Protein AF-A0A094G1E9-F1 (afdb_monomer_lite)

Sequence (70 aa):
MPGKLPTRQIGRNGPEVPALGLGTMGLSAYYGAIDDDETRFKFLDRAYELGATLWDTADIYGDSEELLGK

Foldseek 3Di:
DAADAQWDADDDPHDTAHPDEAECLVCAHDDDDHDDLVVSVVVVVVCRNNRRPHYDDDPVSHCRVVSVVD

Secondary structure (DSSP, 8-state):
------EEE-STT--EEESS-EE-GGGTSSSSPPPPHHHHHHHHHHHHHTT---EE--GGGTTHHHHHT-

Structure (mmCIF, N/CA/C/O backbone):
data_AF-A0A094G1E9-F1
#
_entry.id   AF-A0A094G1E9-F1
#
loop_
_atom_site.group_PDB
_atom_site.id
_atom_site.type_symbol
_atom_site.label_atom_id
_atom_site.label_alt_id
_atom_site.label_comp_id
_atom_site.label_asym_id
_atom_site.label_entity_id
_atom_site.label_seq_id
_atom_site.pdbx_PDB_ins_code
_atom_site.Cartn_x
_atom_site.Cartn_y
_atom_site.Cartn_z
_atom_site.occupancy
_atom_site.B_iso_or_equiv
_atom_site.auth_seq_id
_atom_site.auth_comp_id
_atom_site.auth_asym_id
_atom_site.auth_atom_id
_atom_site.pdbx_PDB_model_num
ATOM 1 N N . MET A 1 1 ? -7.153 14.236 6.042 1.00 65.44 1 MET A N 1
ATOM 2 C CA . MET A 1 1 ? -7.400 13.019 6.850 1.00 65.44 1 MET A CA 1
ATOM 3 C C . MET A 1 1 ? -8.014 11.987 5.922 1.00 65.44 1 MET A C 1
ATOM 5 O O . MET A 1 1 ? -8.847 12.404 5.120 1.00 65.44 1 MET A O 1
ATOM 9 N N . PRO A 1 2 ? -7.588 10.715 5.979 1.00 83.00 2 PRO A N 1
ATOM 10 C CA . PRO A 1 2 ? -8.113 9.669 5.107 1.00 83.00 2 PRO A CA 1
ATOM 11 C C . PRO A 1 2 ? -9.633 9.545 5.264 1.00 83.00 2 PRO A C 1
ATOM 13 O O . PRO A 1 2 ? -10.177 9.763 6.353 1.00 83.00 2 PRO A O 1
ATOM 16 N N . GLY A 1 3 ? -10.319 9.221 4.170 1.00 87.00 3 GLY A N 1
ATOM 17 C CA . GLY A 1 3 ? -11.740 8.899 4.170 1.00 87.00 3 GLY A CA 1
ATOM 18 C C . GLY A 1 3 ? -12.057 7.733 5.109 1.00 87.00 3 GLY A C 1
ATOM 19 O O . GLY A 1 3 ? -11.180 6.978 5.528 1.00 87.00 3 GLY A O 1
ATOM 20 N N . LYS A 1 4 ? -13.336 7.574 5.463 1.00 91.38 4 LYS A N 1
ATOM 21 C CA . LYS A 1 4 ? -13.778 6.488 6.345 1.00 91.38 4 LYS A CA 1
ATOM 22 C C . LYS A 1 4 ? -14.405 5.363 5.527 1.00 91.38 4 LYS A C 1
ATOM 24 O O . LYS A 1 4 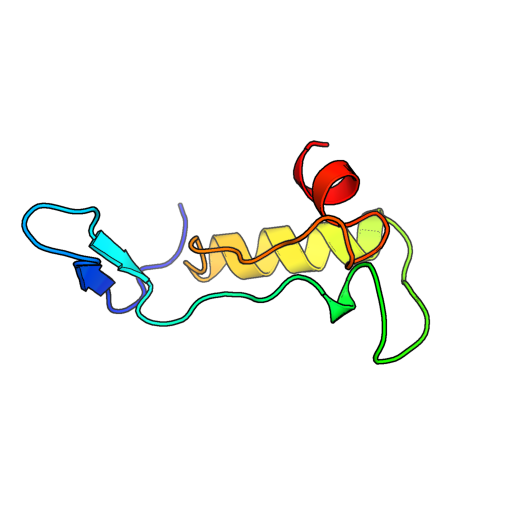? -15.540 5.494 5.073 1.00 91.38 4 LYS A O 1
ATOM 29 N N . LEU A 1 5 ? -13.683 4.254 5.383 1.00 95.88 5 LEU A N 1
ATOM 30 C CA . LEU A 1 5 ? -14.219 3.007 4.833 1.00 95.88 5 LEU A CA 1
ATOM 31 C C . LEU A 1 5 ? -14.853 2.145 5.940 1.00 95.88 5 LEU A C 1
ATOM 33 O O . LEU A 1 5 ? -14.486 2.284 7.110 1.00 95.88 5 LEU A O 1
ATOM 37 N N . PRO A 1 6 ? -15.798 1.244 5.610 1.00 97.38 6 PRO A N 1
ATOM 38 C CA . PRO A 1 6 ? -16.259 0.231 6.553 1.00 97.38 6 PRO A CA 1
ATOM 39 C C . PRO A 1 6 ? -15.079 -0.606 7.060 1.00 97.38 6 PRO A C 1
ATOM 41 O O . PRO A 1 6 ? -14.297 -1.101 6.249 1.00 97.38 6 PRO A O 1
ATOM 44 N N . THR A 1 7 ? -14.970 -0.795 8.376 1.00 97.69 7 THR A N 1
ATOM 45 C CA . THR A 1 7 ? -13.881 -1.563 8.998 1.00 97.69 7 THR A CA 1
ATOM 46 C C . THR A 1 7 ? -14.336 -2.936 9.482 1.00 97.69 7 THR A C 1
ATOM 48 O O . THR A 1 7 ? -15.539 -3.205 9.603 1.00 97.69 7 THR A O 1
ATOM 51 N N . ARG A 1 8 ? -13.374 -3.835 9.695 1.00 97.75 8 ARG A N 1
ATOM 52 C CA . ARG A 1 8 ? -13.546 -5.152 10.315 1.00 97.75 8 ARG A CA 1
ATOM 53 C C . ARG A 1 8 ? -12.369 -5.431 11.247 1.00 97.75 8 ARG A C 1
ATOM 55 O O . ARG A 1 8 ? -11.237 -5.058 10.942 1.00 97.75 8 ARG A O 1
ATOM 62 N N . GLN A 1 9 ? -12.633 -6.160 12.326 1.00 98.00 9 GLN A N 1
ATOM 63 C CA . GLN A 1 9 ? -11.597 -6.668 13.218 1.00 98.00 9 GLN A CA 1
ATOM 64 C C . GLN A 1 9 ? -10.904 -7.892 12.607 1.00 98.00 9 GLN A C 1
ATOM 66 O O . GLN A 1 9 ? -11.569 -8.877 12.273 1.0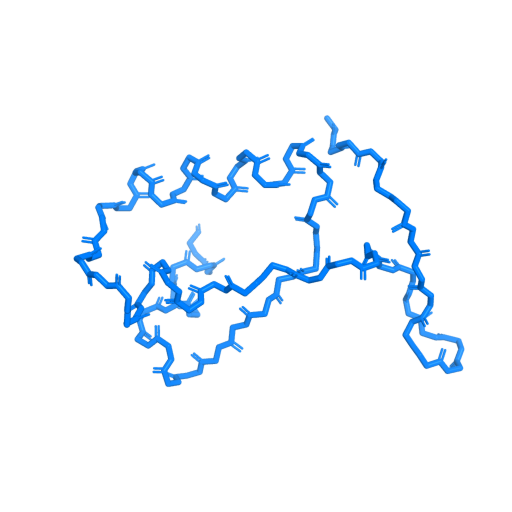0 98.00 9 GLN A O 1
ATOM 71 N N . ILE A 1 10 ? -9.573 -7.875 12.513 1.00 97.06 10 ILE A N 1
ATOM 72 C CA . ILE A 1 10 ? -8.797 -9.069 12.142 1.00 97.06 10 ILE A CA 1
ATOM 73 C C . ILE A 1 10 ? -8.381 -9.824 13.407 1.00 97.06 10 ILE A C 1
ATOM 75 O O . ILE A 1 10 ? -7.517 -9.377 14.151 1.00 97.06 10 ILE A O 1
ATOM 79 N N . GLY A 1 11 ? -8.969 -11.001 13.637 1.00 97.06 11 GLY A N 1
ATOM 80 C CA . GLY A 1 11 ? -8.662 -11.854 14.792 1.00 97.06 11 GLY A CA 1
ATOM 81 C C . GLY A 1 11 ? -9.325 -11.400 16.100 1.00 97.06 11 GLY A C 1
ATOM 82 O O . GLY A 1 11 ? -9.951 -10.344 16.182 1.00 97.06 11 GLY A O 1
ATOM 83 N N . ARG A 1 12 ? -9.224 -12.218 17.157 1.00 97.12 12 ARG A N 1
ATOM 84 C CA . ARG A 1 12 ? -9.760 -11.879 18.488 1.00 97.12 12 ARG A CA 1
ATOM 85 C C . ARG A 1 12 ? -8.878 -10.803 19.130 1.00 97.12 12 ARG A C 1
ATOM 87 O O . ARG A 1 12 ? -7.712 -11.065 19.393 1.00 97.12 12 ARG A O 1
ATOM 94 N N . ASN A 1 13 ? -9.455 -9.636 19.416 1.00 96.25 13 ASN A N 1
ATOM 95 C CA . ASN A 1 13 ? -8.774 -8.444 19.939 1.00 96.25 13 ASN A CA 1
ATOM 96 C C . ASN A 1 13 ? -7.705 -7.851 19.000 1.00 96.25 13 ASN A C 1
ATOM 98 O O . ASN A 1 13 ? -6.787 -7.186 19.474 1.00 96.25 13 ASN A O 1
ATOM 102 N N . GLY A 1 14 ? -7.781 -8.118 17.694 1.00 96.38 14 GLY A N 1
ATOM 103 C CA . GLY A 1 14 ? -6.868 -7.506 16.732 1.00 96.38 14 GLY A CA 1
ATOM 104 C C . GLY A 1 14 ? -7.340 -6.133 16.244 1.00 96.38 14 GLY A C 1
ATOM 105 O O . GLY A 1 14 ? -8.335 -5.603 16.745 1.00 96.38 14 GLY A O 1
ATOM 106 N N . PRO A 1 15 ? -6.618 -5.534 15.286 1.00 96.94 15 PRO A N 1
ATOM 107 C CA . PRO A 1 15 ? -6.906 -4.187 14.818 1.00 96.94 15 PRO A CA 1
ATOM 108 C C . PRO A 1 15 ? -8.210 -4.124 14.012 1.00 96.94 15 PRO A C 1
ATOM 110 O O . PRO A 1 15 ? -8.564 -5.061 13.293 1.00 96.94 15 PRO A O 1
ATOM 113 N N . GLU A 1 16 ? -8.886 -2.978 14.101 1.00 97.00 16 GLU A N 1
ATOM 114 C CA . GLU A 1 16 ? -9.916 -2.560 13.148 1.00 97.00 16 GLU A CA 1
ATOM 115 C C . GLU A 1 16 ? -9.230 -1.995 11.904 1.00 97.00 16 GLU A C 1
ATOM 117 O O . GLU A 1 16 ? -8.529 -0.985 11.974 1.00 97.00 16 GLU A O 1
ATOM 122 N N . VAL A 1 17 ? -9.438 -2.640 10.763 1.00 97.00 17 VAL A N 1
ATOM 123 C CA . VAL A 1 17 ? -8.851 -2.242 9.477 1.00 97.00 17 VAL A CA 1
ATOM 124 C C . VAL A 1 17 ? -9.951 -2.086 8.430 1.00 97.00 17 VAL A C 1
ATOM 126 O O . VAL A 1 17 ? -11.033 -2.651 8.614 1.00 97.00 17 VAL A O 1
ATOM 129 N N . PRO A 1 18 ? -9.732 -1.341 7.332 1.00 97.56 18 PRO A N 1
ATOM 130 C CA . PRO A 1 18 ? -10.664 -1.328 6.209 1.00 97.56 18 PRO A CA 1
ATOM 131 C C . PRO A 1 18 ? -11.041 -2.745 5.765 1.00 97.56 18 PRO A C 1
ATOM 133 O O . PRO A 1 18 ? -10.199 -3.636 5.700 1.00 97.56 18 PRO A O 1
ATOM 136 N N . ALA A 1 19 ? -12.318 -2.958 5.443 1.00 96.88 19 ALA A N 1
ATOM 137 C CA . ALA A 1 19 ? -12.836 -4.270 5.053 1.00 96.88 19 ALA A CA 1
ATOM 138 C C . ALA A 1 19 ? -12.223 -4.809 3.744 1.00 96.88 19 ALA A C 1
ATOM 140 O O . ALA A 1 19 ? -12.366 -5.995 3.455 1.00 96.88 19 ALA A O 1
ATOM 141 N N . LEU A 1 20 ? -11.575 -3.943 2.958 1.00 96.44 20 LEU A N 1
ATOM 142 C CA . LEU A 1 20 ? -10.841 -4.287 1.745 1.00 96.44 20 LEU A CA 1
ATOM 143 C C . LEU A 1 20 ? -9.360 -3.951 1.930 1.00 96.44 20 LEU A C 1
ATOM 145 O O . LEU A 1 20 ? -9.029 -2.843 2.355 1.00 96.44 20 LEU A O 1
ATOM 149 N N . GLY A 1 21 ? -8.496 -4.900 1.570 1.00 97.06 21 GLY A N 1
ATOM 150 C CA . GLY A 1 21 ? -7.059 -4.679 1.432 1.00 97.06 21 GLY A CA 1
ATOM 151 C C . GLY A 1 21 ? -6.696 -4.218 0.020 1.00 97.06 21 GLY A C 1
ATOM 152 O O . GLY A 1 21 ? -7.329 -4.630 -0.954 1.00 97.06 21 GLY A O 1
ATOM 153 N N . 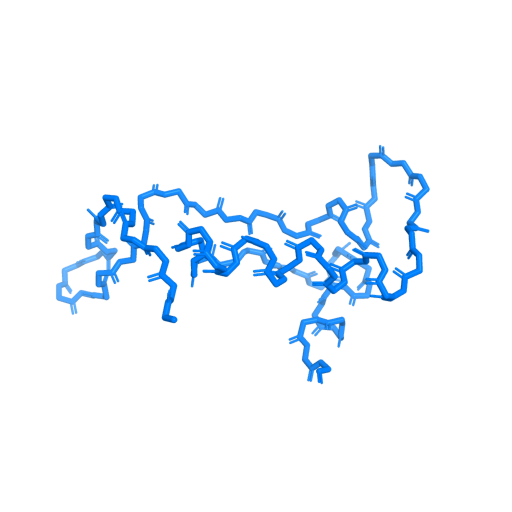LEU A 1 22 ? -5.677 -3.370 -0.085 1.00 97.94 22 LEU A N 1
ATOM 154 C CA . LEU A 1 22 ? -5.075 -2.938 -1.342 1.00 97.94 22 LEU A CA 1
ATOM 155 C C . LEU A 1 22 ? -3.842 -3.797 -1.634 1.00 97.94 22 LEU A C 1
ATOM 157 O O . LEU A 1 22 ? -2.826 -3.644 -0.966 1.00 97.94 22 LEU A O 1
ATOM 161 N N . GLY A 1 23 ? -3.919 -4.670 -2.637 1.00 97.81 23 GLY A N 1
ATOM 162 C CA . GLY A 1 23 ? -2.742 -5.383 -3.138 1.00 97.81 23 GLY A CA 1
ATOM 163 C C . GLY A 1 23 ? -1.851 -4.462 -3.965 1.00 97.81 23 GLY A C 1
ATOM 164 O O . GLY A 1 23 ? -2.337 -3.816 -4.895 1.00 97.81 23 GLY A O 1
ATOM 165 N N . THR A 1 24 ? -0.555 -4.423 -3.658 1.00 97.62 24 THR A N 1
ATOM 166 C CA . THR A 1 24 ? 0.418 -3.550 -4.339 1.00 97.62 24 THR A CA 1
ATOM 167 C C . THR A 1 24 ? 1.209 -4.255 -5.432 1.00 97.62 24 THR A C 1
ATOM 169 O O . THR A 1 24 ? 2.040 -3.623 -6.077 1.00 97.62 24 THR A O 1
ATOM 172 N N . MET A 1 25 ? 0.911 -5.531 -5.706 1.00 97.00 25 MET A N 1
ATOM 173 C CA . MET A 1 25 ? 1.595 -6.323 -6.729 1.00 97.00 25 MET A CA 1
ATOM 174 C C . MET A 1 25 ? 1.670 -5.582 -8.069 1.00 97.00 25 MET A C 1
ATOM 176 O O . MET A 1 25 ? 2.764 -5.345 -8.551 1.00 97.00 25 MET A O 1
ATOM 180 N N . GLY A 1 26 ? 0.549 -5.099 -8.614 1.00 96.12 26 GLY A N 1
ATOM 181 C CA . GLY A 1 26 ? 0.528 -4.412 -9.915 1.00 96.12 26 GLY A CA 1
ATOM 182 C C . GLY A 1 26 ? 1.297 -3.083 -9.988 1.00 96.12 26 GLY A C 1
ATOM 183 O O . GLY A 1 26 ? 1.478 -2.569 -11.085 1.00 96.12 26 GLY A O 1
ATOM 184 N N . LEU A 1 27 ? 1.751 -2.526 -8.858 1.00 96.62 27 LEU A N 1
ATOM 185 C CA . LEU A 1 27 ? 2.612 -1.333 -8.835 1.00 96.62 27 LEU A CA 1
ATOM 186 C C . LEU A 1 27 ? 4.095 -1.670 -9.050 1.00 96.62 27 LEU A C 1
ATOM 188 O O . LEU A 1 27 ? 4.894 -0.772 -9.309 1.00 96.62 27 LEU A O 1
ATOM 192 N N . SER A 1 28 ? 4.460 -2.944 -8.918 1.00 96.06 28 SER A N 1
ATOM 193 C CA . SER A 1 28 ? 5.858 -3.370 -8.804 1.00 96.06 28 SER A CA 1
ATOM 194 C C . SER A 1 28 ? 6.176 -4.679 -9.530 1.00 96.06 28 SER A C 1
ATOM 196 O O . SER A 1 28 ? 7.332 -4.947 -9.850 1.00 96.06 28 SER A O 1
ATOM 198 N N . ALA A 1 29 ? 5.167 -5.494 -9.836 1.00 91.69 29 ALA A N 1
ATOM 199 C CA . ALA A 1 29 ? 5.301 -6.741 -10.568 1.00 91.69 29 ALA A CA 1
ATOM 200 C C . ALA A 1 29 ? 3.985 -7.174 -11.238 1.00 91.69 29 ALA A C 1
ATOM 202 O O . ALA A 1 29 ? 2.888 -7.036 -10.698 1.00 91.69 29 ALA A O 1
ATOM 203 N N . TYR A 1 30 ? 4.115 -7.831 -12.392 1.00 92.19 30 TYR A N 1
ATOM 204 C CA . TYR A 1 30 ? 3.005 -8.427 -13.145 1.00 92.19 30 TYR A CA 1
ATOM 205 C C . TYR A 1 30 ? 1.985 -7.404 -13.693 1.00 92.19 30 TYR A C 1
ATOM 207 O O . TYR A 1 30 ? 2.097 -6.201 -13.509 1.00 92.19 30 TYR A O 1
ATOM 215 N N . TYR A 1 31 ? 1.003 -7.898 -14.452 1.00 86.62 31 TYR A N 1
ATOM 216 C CA . TYR A 1 31 ? -0.126 -7.149 -15.037 1.00 86.62 31 TYR A CA 1
ATOM 217 C C . TYR A 1 31 ? 0.164 -5.981 -15.994 1.00 86.62 31 TYR A C 1
ATOM 219 O O . TYR A 1 31 ? -0.785 -5.454 -16.571 1.00 86.62 31 TYR A O 1
ATOM 227 N N . GLY A 1 32 ? 1.419 -5.628 -16.264 1.00 90.00 32 GLY A N 1
ATOM 228 C CA . GLY A 1 32 ? 1.732 -4.628 -17.280 1.00 90.00 32 GLY A CA 1
ATOM 229 C C . GLY A 1 32 ? 3.119 -4.027 -17.141 1.00 90.00 32 GLY A C 1
ATOM 230 O O . GLY A 1 32 ? 3.993 -4.581 -16.477 1.00 90.00 32 GLY A O 1
ATOM 231 N N . ALA A 1 33 ? 3.306 -2.894 -17.816 1.00 93.94 33 ALA A N 1
ATOM 232 C CA . ALA A 1 33 ? 4.461 -2.042 -17.587 1.00 93.94 33 ALA A CA 1
ATOM 233 C C . ALA A 1 33 ? 4.359 -1.401 -16.197 1.00 93.94 33 ALA A C 1
ATOM 235 O O . ALA A 1 33 ? 3.267 -1.057 -15.751 1.00 93.94 33 ALA A O 1
ATOM 236 N N . ILE A 1 34 ? 5.507 -1.254 -15.542 1.00 95.25 34 ILE A N 1
ATOM 237 C CA . ILE A 1 34 ? 5.626 -0.562 -14.261 1.00 95.25 34 ILE A CA 1
ATOM 238 C C . ILE A 1 34 ? 5.821 0.925 -14.564 1.00 95.25 34 ILE A C 1
ATOM 240 O O . ILE A 1 34 ? 6.730 1.283 -15.318 1.00 95.25 34 ILE A O 1
ATOM 244 N N . ASP A 1 35 ? 4.954 1.763 -14.001 1.00 96.31 35 ASP A N 1
ATOM 245 C CA . ASP A 1 35 ? 5.047 3.218 -14.123 1.00 96.31 35 ASP A CA 1
ATOM 246 C C . ASP A 1 35 ? 6.196 3.793 -13.273 1.00 96.31 35 ASP A C 1
ATOM 248 O O . ASP A 1 35 ? 6.764 3.130 -12.404 1.00 96.31 35 ASP A O 1
ATOM 252 N N . ASP A 1 36 ? 6.536 5.059 -13.504 1.00 97.38 36 ASP A N 1
ATOM 253 C CA . ASP A 1 36 ? 7.501 5.794 -12.688 1.00 97.38 36 ASP A CA 1
ATOM 254 C C . ASP A 1 36 ? 7.019 6.002 -11.232 1.00 97.38 36 ASP A C 1
ATOM 256 O O . ASP A 1 36 ? 5.823 5.946 -10.932 1.00 97.38 36 ASP A O 1
ATOM 260 N N . ASP A 1 37 ? 7.952 6.266 -10.309 1.00 97.56 37 ASP A N 1
ATOM 261 C CA . ASP A 1 37 ? 7.659 6.475 -8.880 1.00 97.56 37 ASP A CA 1
ATOM 262 C C . ASP A 1 37 ? 6.622 7.586 -8.641 1.00 97.56 37 ASP A C 1
ATOM 264 O O . ASP A 1 37 ? 5.774 7.437 -7.766 1.00 97.56 37 ASP A O 1
ATOM 268 N N . GLU A 1 38 ? 6.632 8.677 -9.416 1.00 98.25 38 GLU A N 1
ATOM 269 C CA . GLU A 1 38 ? 5.687 9.785 -9.225 1.00 98.25 38 GLU A CA 1
ATOM 270 C C . GLU A 1 38 ? 4.248 9.330 -9.502 1.00 98.25 38 GLU A C 1
ATOM 272 O O . GLU A 1 38 ? 3.328 9.632 -8.735 1.00 98.25 38 GLU A O 1
ATOM 277 N N . THR A 1 39 ? 4.044 8.570 -10.575 1.00 98.06 39 THR A N 1
ATOM 278 C CA . THR A 1 39 ? 2.742 7.988 -10.918 1.00 98.06 39 THR A CA 1
ATOM 279 C C . THR A 1 39 ? 2.289 6.968 -9.870 1.00 98.06 39 THR A C 1
ATOM 281 O O . THR A 1 39 ? 1.135 7.002 -9.426 1.00 98.06 39 THR A O 1
ATOM 284 N N . ARG A 1 40 ? 3.200 6.103 -9.407 1.00 97.81 40 ARG A N 1
ATOM 285 C CA . ARG A 1 40 ? 2.908 5.094 -8.376 1.00 97.81 40 ARG A CA 1
ATOM 286 C C . ARG A 1 40 ? 2.567 5.729 -7.023 1.00 97.81 40 ARG A C 1
ATO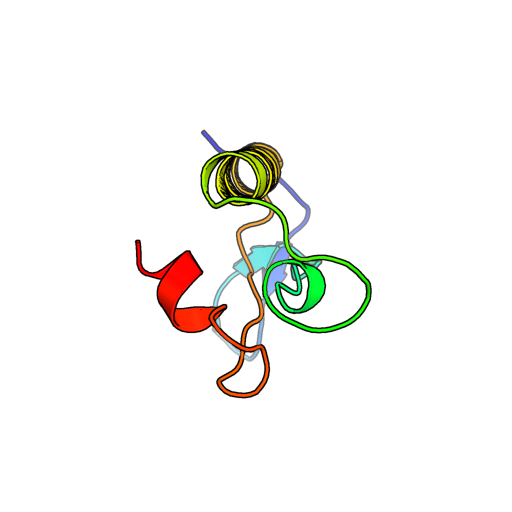M 288 O O . ARG A 1 40 ? 1.604 5.310 -6.379 1.00 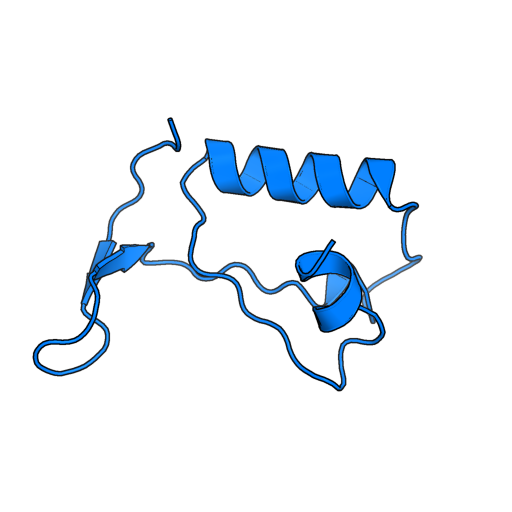97.81 40 ARG A O 1
ATOM 295 N N . PHE A 1 41 ? 3.269 6.788 -6.622 1.00 98.38 41 PHE A N 1
ATOM 296 C CA . PHE A 1 41 ? 2.962 7.523 -5.394 1.00 98.38 41 PHE A CA 1
ATOM 297 C C . PHE A 1 41 ? 1.636 8.271 -5.474 1.00 98.38 41 PHE A C 1
ATOM 299 O O . PHE A 1 41 ? 0.854 8.188 -4.534 1.00 98.38 41 PHE A O 1
ATOM 306 N N . LYS A 1 42 ? 1.294 8.885 -6.615 1.00 98.44 42 LYS A N 1
ATOM 307 C CA . LYS A 1 42 ? -0.040 9.489 -6.802 1.00 98.44 42 LYS A CA 1
ATOM 308 C C . LYS A 1 42 ? -1.171 8.478 -6.607 1.00 98.44 42 LYS A C 1
ATOM 310 O O . LYS A 1 42 ? -2.223 8.824 -6.069 1.00 98.44 42 LYS A O 1
ATOM 315 N N . PHE A 1 43 ? -0.973 7.232 -7.040 1.00 97.81 43 PHE A N 1
ATOM 316 C CA . PHE A 1 43 ? -1.934 6.160 -6.795 1.00 97.81 43 PHE A CA 1
ATOM 317 C C . PHE A 1 43 ? -2.057 5.834 -5.298 1.00 97.81 43 PHE A C 1
ATOM 319 O O . PHE A 1 43 ? -3.175 5.766 -4.780 1.00 97.81 43 PHE A O 1
ATOM 326 N N . LEU A 1 44 ? -0.930 5.671 -4.598 1.00 97.88 44 LEU A N 1
ATOM 327 C CA . LEU A 1 44 ? -0.895 5.370 -3.162 1.00 97.88 44 LEU A CA 1
ATOM 328 C C . LEU A 1 44 ? -1.489 6.507 -2.317 1.00 97.88 44 LEU A C 1
ATOM 330 O O . LEU A 1 44 ? -2.324 6.245 -1.449 1.00 97.88 44 LEU A O 1
ATOM 334 N N . ASP A 1 45 ? -1.151 7.760 -2.629 1.00 97.69 45 ASP A N 1
ATOM 335 C CA . ASP A 1 45 ? -1.730 8.955 -2.009 1.00 97.69 45 ASP A CA 1
ATOM 336 C C . ASP A 1 45 ? -3.247 8.954 -2.167 1.00 97.69 45 ASP A C 1
ATOM 338 O O . ASP A 1 45 ? -3.994 9.108 -1.196 1.00 97.69 45 ASP A O 1
ATOM 342 N N . ARG A 1 46 ? -3.733 8.694 -3.387 1.00 98.12 46 ARG A N 1
ATOM 343 C CA . ARG A 1 46 ? -5.168 8.654 -3.648 1.00 98.12 46 ARG A CA 1
ATOM 344 C C . ARG A 1 46 ? -5.863 7.518 -2.896 1.00 98.12 46 ARG A C 1
ATOM 346 O O . ARG A 1 46 ? -6.972 7.708 -2.391 1.00 98.12 46 ARG A O 1
ATOM 353 N N . ALA A 1 47 ? -5.241 6.345 -2.819 1.00 97.50 47 ALA A N 1
ATOM 354 C CA . ALA A 1 47 ? -5.768 5.220 -2.055 1.00 97.50 47 ALA A CA 1
ATOM 355 C C . ALA A 1 47 ? -5.857 5.556 -0.557 1.00 97.50 47 ALA A C 1
ATOM 357 O O . ALA A 1 47 ? -6.897 5.324 0.071 1.00 97.50 47 ALA A O 1
ATOM 358 N N . TYR A 1 48 ? -4.813 6.179 -0.006 1.00 97.19 48 TYR A N 1
ATOM 359 C CA . TYR A 1 48 ? -4.788 6.648 1.374 1.00 97.19 48 TYR A CA 1
ATOM 360 C C . TYR A 1 48 ? -5.886 7.686 1.639 1.00 97.19 48 TYR A C 1
ATOM 362 O O . TYR A 1 48 ? -6.666 7.535 2.581 1.00 97.19 48 TYR A O 1
ATOM 370 N N . GLU A 1 49 ? -6.029 8.698 0.780 1.00 97.44 49 GLU A N 1
ATOM 371 C CA . GLU A 1 49 ? -7.095 9.703 0.874 1.00 97.44 49 GLU A CA 1
ATOM 372 C C . GLU A 1 49 ? -8.499 9.089 0.890 1.00 97.44 49 GLU A C 1
ATOM 374 O O . GLU A 1 49 ? -9.391 9.604 1.565 1.00 97.44 49 GLU A O 1
ATOM 379 N N . LEU A 1 50 ? -8.709 7.986 0.168 1.00 97.06 50 LEU A N 1
ATOM 380 C CA . LEU A 1 50 ? -9.976 7.252 0.135 1.00 97.06 50 LEU A CA 1
ATOM 381 C C . LEU A 1 50 ? -10.216 6.382 1.379 1.00 97.06 50 LEU A C 1
ATOM 383 O O . LEU A 1 50 ? -11.327 5.886 1.563 1.00 97.06 50 LEU A O 1
ATOM 387 N N . GLY A 1 51 ? -9.214 6.222 2.245 1.00 96.94 51 GLY A N 1
ATOM 388 C CA . GLY A 1 51 ? -9.288 5.406 3.455 1.00 96.94 51 GLY A CA 1
ATOM 389 C C . GLY A 1 51 ? -8.803 3.969 3.287 1.00 96.94 51 GLY A C 1
ATOM 390 O O . GLY A 1 51 ? -8.996 3.166 4.200 1.00 96.94 51 GLY A O 1
ATOM 391 N N . ALA A 1 52 ? -8.181 3.618 2.155 1.00 97.56 52 ALA A N 1
ATOM 392 C CA . ALA A 1 52 ? -7.529 2.324 1.988 1.00 97.56 52 ALA A CA 1
ATOM 393 C C . ALA A 1 52 ? -6.184 2.345 2.724 1.00 97.56 52 ALA A C 1
ATOM 395 O O . ALA A 1 52 ? -5.176 2.779 2.182 1.00 97.56 52 ALA A O 1
ATOM 396 N N . THR A 1 53 ? -6.190 1.903 3.980 1.00 96.31 53 THR A N 1
ATOM 397 C CA . THR A 1 53 ? -5.025 1.890 4.883 1.00 96.31 53 THR A CA 1
ATOM 398 C C . THR A 1 53 ? -4.574 0.481 5.284 1.00 96.31 53 THR A C 1
ATOM 400 O O . THR A 1 53 ? -3.749 0.328 6.180 1.00 96.31 53 THR A O 1
ATOM 403 N N . LEU A 1 54 ? -5.115 -0.555 4.636 1.00 97.50 54 LEU A N 1
ATOM 404 C CA . LEU A 1 54 ? -4.655 -1.941 4.743 1.00 97.50 54 LEU A CA 1
ATOM 405 C C . LEU A 1 54 ? -4.006 -2.328 3.413 1.00 97.50 54 LEU A C 1
ATOM 407 O O . LEU A 1 54 ? -4.726 -2.528 2.436 1.00 97.50 54 LEU A O 1
ATOM 411 N N . TRP A 1 55 ? -2.675 -2.378 3.354 1.00 97.81 55 TRP A N 1
ATOM 412 C CA . TRP A 1 55 ? -1.916 -2.665 2.130 1.00 97.81 55 TRP A CA 1
ATOM 413 C C . TRP A 1 55 ? -1.255 -4.044 2.215 1.00 97.81 55 TRP A C 1
ATOM 415 O O . TRP A 1 55 ? -0.746 -4.423 3.268 1.00 97.81 55 TRP A O 1
ATOM 425 N N . ASP A 1 56 ? -1.301 -4.790 1.116 1.00 98.06 56 ASP A N 1
ATOM 426 C CA . ASP A 1 56 ? -0.712 -6.120 0.947 1.00 98.06 56 ASP A CA 1
ATOM 427 C C . ASP A 1 56 ? 0.488 -6.031 0.003 1.00 98.06 56 ASP A C 1
ATOM 429 O O . ASP A 1 56 ? 0.360 -5.495 -1.097 1.00 98.06 56 ASP A O 1
ATOM 433 N N . THR A 1 57 ? 1.627 -6.566 0.445 1.00 98.31 57 THR A N 1
ATOM 434 C CA . THR A 1 57 ? 2.897 -6.608 -0.291 1.00 98.31 57 THR A CA 1
ATOM 435 C C . THR A 1 57 ? 3.628 -7.928 -0.023 1.00 98.31 57 THR A C 1
ATOM 437 O O . THR A 1 57 ? 3.253 -8.673 0.885 1.00 98.31 57 THR A O 1
ATOM 440 N N . ALA A 1 58 ? 4.661 -8.225 -0.811 1.00 97.94 58 ALA A N 1
ATOM 441 C CA . ALA A 1 58 ? 5.531 -9.382 -0.632 1.00 97.94 58 ALA A CA 1
ATOM 442 C C . ALA A 1 58 ? 6.872 -9.192 -1.362 1.00 97.94 58 ALA A C 1
ATOM 444 O O . ALA A 1 58 ? 6.919 -8.539 -2.402 1.00 97.94 58 ALA A O 1
ATOM 445 N N . ASP A 1 59 ? 7.915 -9.884 -0.893 1.00 97.38 59 ASP A N 1
ATOM 446 C CA . ASP A 1 59 ? 9.244 -9.981 -1.532 1.00 97.38 59 ASP A CA 1
ATOM 447 C C . ASP A 1 59 ? 9.180 -10.364 -3.028 1.00 97.38 59 ASP A C 1
ATOM 449 O O . ASP A 1 59 ? 9.908 -9.833 -3.861 1.00 97.38 59 ASP A O 1
ATOM 453 N N . ILE A 1 60 ? 8.239 -11.234 -3.419 1.00 97.69 60 ILE A N 1
ATOM 454 C CA . ILE A 1 60 ? 8.088 -11.654 -4.823 1.00 97.69 60 ILE A CA 1
ATOM 455 C C . ILE A 1 60 ? 7.466 -10.572 -5.725 1.00 97.69 60 ILE A C 1
ATOM 457 O O . ILE A 1 60 ? 7.481 -10.707 -6.949 1.00 97.69 60 ILE A O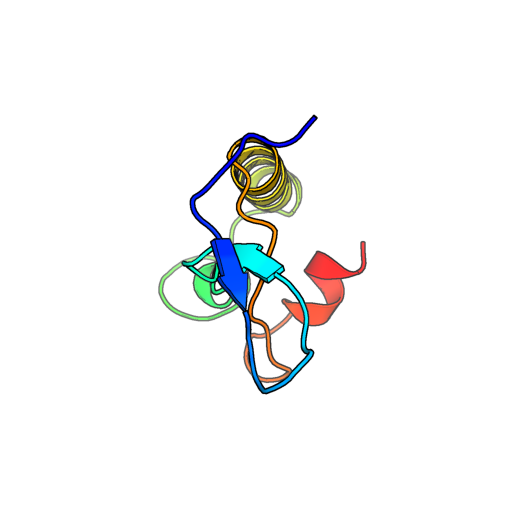 1
ATOM 461 N N . TYR A 1 61 ? 6.921 -9.490 -5.162 1.00 97.38 61 TYR A N 1
ATOM 462 C CA . TYR A 1 61 ? 6.283 -8.412 -5.923 1.00 97.38 61 TYR A CA 1
ATOM 463 C C . TYR A 1 61 ? 7.294 -7.393 -6.470 1.00 97.38 61 TYR A C 1
ATOM 465 O O . TYR A 1 61 ? 6.934 -6.243 -6.688 1.00 97.38 61 TYR A O 1
ATOM 473 N N . GLY A 1 62 ? 8.545 -7.784 -6.722 1.00 96.31 62 GLY A N 1
ATOM 474 C CA . GLY A 1 62 ? 9.562 -6.887 -7.270 1.00 96.31 62 GLY A CA 1
ATOM 475 C C . GLY A 1 62 ? 9.978 -5.821 -6.257 1.00 96.31 62 GLY A C 1
ATOM 476 O O . GLY A 1 62 ? 10.289 -6.142 -5.117 1.00 96.31 62 GLY A O 1
ATOM 477 N N . ASP A 1 63 ? 9.964 -4.547 -6.654 1.00 97.44 63 ASP A N 1
ATOM 478 C CA . ASP A 1 63 ? 10.372 -3.426 -5.791 1.00 97.44 63 ASP A CA 1
ATOM 479 C C . ASP A 1 63 ? 9.289 -2.985 -4.784 1.00 97.44 63 ASP A C 1
ATOM 481 O O . ASP A 1 63 ? 9.402 -1.908 -4.208 1.00 97.44 63 ASP A O 1
ATOM 485 N N . SER A 1 64 ? 8.226 -3.770 -4.565 1.00 98.12 64 SER A N 1
ATOM 486 C CA . SER A 1 64 ? 7.038 -3.307 -3.829 1.00 98.12 64 SER A CA 1
ATOM 487 C C . SER A 1 64 ? 7.325 -2.924 -2.378 1.00 98.12 64 SER A C 1
ATOM 489 O O . SER A 1 64 ? 6.875 -1.876 -1.922 1.00 98.12 64 SER A O 1
ATOM 491 N N . GLU A 1 65 ? 8.103 -3.725 -1.647 1.00 98.31 65 GLU A N 1
ATOM 492 C CA . GLU A 1 65 ? 8.484 -3.394 -0.266 1.00 98.31 65 GLU A CA 1
ATOM 493 C C . GLU A 1 65 ? 9.399 -2.160 -0.200 1.00 98.31 65 GLU A C 1
ATOM 495 O O . GLU A 1 65 ? 9.235 -1.321 0.686 1.00 98.31 65 GLU A O 1
ATOM 500 N N . GLU A 1 66 ? 10.310 -1.998 -1.167 1.00 98.12 66 GLU A N 1
ATOM 501 C CA . GLU A 1 66 ? 11.186 -0.825 -1.263 1.00 98.12 66 GLU A CA 1
ATOM 502 C C . GLU A 1 66 ? 10.403 0.443 -1.624 1.00 98.12 66 GLU A C 1
ATOM 504 O O . GLU A 1 66 ? 10.626 1.494 -1.026 1.00 98.12 66 GLU A O 1
ATOM 509 N N . LEU A 1 67 ? 9.468 0.352 -2.576 1.00 97.75 67 LEU A N 1
ATOM 510 C CA . LEU A 1 67 ? 8.606 1.453 -3.001 1.00 97.75 67 LEU A CA 1
ATOM 511 C C . LEU A 1 67 ? 7.751 1.963 -1.839 1.00 97.75 67 LEU A C 1
ATOM 513 O O . LEU A 1 67 ? 7.670 3.169 -1.640 1.00 97.75 67 LEU A O 1
ATOM 517 N N . LEU A 1 68 ? 7.136 1.061 -1.067 1.00 97.25 68 LEU A N 1
ATOM 518 C CA . LEU A 1 68 ? 6.299 1.420 0.084 1.00 97.25 68 LEU A CA 1
ATOM 519 C C . LEU A 1 68 ? 7.096 1.973 1.275 1.00 97.25 68 LEU A C 1
ATOM 521 O O . LEU A 1 68 ? 6.511 2.610 2.150 1.00 97.25 68 LEU A O 1
ATOM 525 N N . GLY A 1 69 ? 8.401 1.697 1.340 1.00 96.44 69 GLY A N 1
ATOM 526 C CA . GLY A 1 69 ? 9.290 2.185 2.394 1.00 96.44 69 GLY A CA 1
ATOM 527 C C . GLY A 1 69 ? 9.886 3.576 2.145 1.00 96.44 69 GLY A C 1
ATOM 528 O O . GLY A 1 69 ? 10.539 4.104 3.048 1.00 96.44 69 GLY A O 1
ATOM 529 N N . LYS A 1 70 ? 9.705 4.141 0.945 1.00 94.75 70 LYS A N 1
ATOM 530 C CA . LYS A 1 70 ? 10.145 5.496 0.570 1.00 94.75 70 LYS A CA 1
ATOM 531 C C . LYS A 1 70 ? 9.206 6.564 1.129 1.00 94.75 70 LYS A C 1
ATOM 533 O O . LYS A 1 70 ? 9.740 7.616 1.550 1.00 94.75 70 LYS A O 1
#

Radius of gyration: 13.17 Å; chains: 1; bounding box: 27×25×38 Å

pLDDT: mean 95.93, std 4.63, range [65.44, 98.44]